Protein AF-A0A932GHV0-F1 (afdb_monomer)

Foldseek 3Di:
DPVVVVVVVVVDDLQPDDDPVNLVVVVVVVCVVPVVCVPPDSVVVDDCPVSVVCVVVVVSVVVVD

Nearest PDB structures (foldseek):
  7jmy-assembly1_A  TM=4.315E-01  e=2.829E+00  Homo sapiens

Mean predicted aligned error: 7.39 Å

pLDDT: mean 82.81, std 11.49, range [51.62, 96.0]

Radius of gyration: 15.98 Å; Cα contacts (8 Å, |Δi|>4): 19; chains: 1; bounding box: 32×24×44 Å

Sequence (65 aa):
MDIFYENQERSLERKPYPTAGAIENIFALAVRENPAIRDFNPLALWDLHYVREIDDSGYIDRLYR

Secondary structure (DSSP, 8-state):
-HHHHHHHHTTS-SS-PPPHHHHHHHHHHHHHH-GGGTTS-GGGG---HHHHHHHHTTHHHHHT-

Solvent-accessible surface area (backbone atoms only — not comparable to full-atom values): 4174 Å² total; per-residue (Å²): 124,65,72,61,54,64,56,44,59,78,71,48,74,86,61,96,68,80,50,72,68,55,52,52,54,52,44,55,52,50,28,72,78,40,64,88,56,63,87,55,64,71,70,80,73,60,78,58,62,65,62,46,54,44,46,75,71,45,52,56,71,57,74,80,108

Structure (mmCIF, N/CA/C/O backbone):
data_AF-A0A932GHV0-F1
#
_entry.id   AF-A0A932GHV0-F1
#
loop_
_atom_site.group_PDB
_atom_site.id
_atom_site.type_symbol
_atom_site.label_atom_id
_atom_site.label_alt_id
_atom_site.label_comp_id
_atom_site.label_asym_id
_atom_site.label_entity_id
_atom_site.label_seq_id
_atom_site.pdbx_PDB_ins_code
_atom_site.Cartn_x
_atom_site.Cartn_y
_atom_site.Cartn_z
_atom_site.occupancy
_atom_site.B_iso_or_equiv
_atom_site.auth_seq_id
_atom_site.auth_comp_id
_atom_site.auth_asym_id
_atom_site.auth_atom_id
_atom_site.pdbx_PDB_model_num
ATOM 1 N N . MET A 1 1 ? 8.242 11.074 28.007 1.00 51.62 1 MET A N 1
ATOM 2 C CA . MET A 1 1 ? 8.281 10.078 26.917 1.00 51.62 1 MET A CA 1
ATOM 3 C C . MET A 1 1 ? 6.916 9.972 26.229 1.00 51.62 1 MET A C 1
ATOM 5 O O . MET A 1 1 ? 6.898 9.725 25.035 1.00 51.62 1 MET A O 1
ATOM 9 N N . ASP A 1 2 ? 5.805 10.242 26.928 1.00 58.28 2 ASP A N 1
ATOM 10 C CA . ASP A 1 2 ? 4.435 10.085 26.394 1.00 58.28 2 ASP A CA 1
ATOM 11 C C . ASP A 1 2 ? 4.000 11.106 25.331 1.00 58.28 2 ASP A C 1
ATOM 13 O O . ASP A 1 2 ? 3.350 10.745 24.357 1.00 58.28 2 ASP A O 1
ATOM 17 N N . ILE A 1 3 ? 4.440 12.364 25.436 1.00 61.59 3 ILE A N 1
ATOM 18 C CA . ILE A 1 3 ? 3.994 13.460 24.547 1.00 61.59 3 ILE A CA 1
ATOM 19 C C . ILE A 1 3 ? 4.386 13.217 23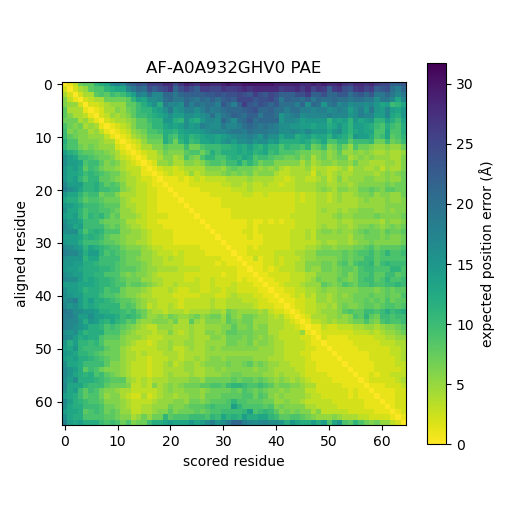.073 1.00 61.59 3 ILE A C 1
ATOM 21 O O . ILE A 1 3 ? 3.755 13.729 22.150 1.00 61.59 3 ILE A O 1
ATOM 25 N N . PHE A 1 4 ? 5.449 12.446 22.829 1.00 59.88 4 PHE A N 1
ATOM 26 C CA . PHE A 1 4 ? 5.912 12.147 21.473 1.00 59.88 4 PHE A CA 1
ATOM 27 C C . PHE A 1 4 ? 5.027 11.097 20.790 1.00 59.88 4 PHE A C 1
ATOM 29 O O . PHE A 1 4 ? 4.695 11.258 19.618 1.00 59.88 4 PHE A O 1
ATOM 36 N N . TYR A 1 5 ? 4.589 10.073 21.531 1.00 59.66 5 TYR A N 1
ATOM 37 C CA . TYR A 1 5 ? 3.704 9.030 21.010 1.00 59.66 5 TYR A CA 1
ATOM 38 C C . TYR A 1 5 ? 2.292 9.564 20.740 1.00 59.66 5 TYR A C 1
ATOM 40 O O . TYR A 1 5 ? 1.766 9.332 19.655 1.00 59.66 5 TYR A O 1
ATOM 48 N N . GLU A 1 6 ? 1.734 10.372 21.649 1.00 61.16 6 GLU A N 1
ATOM 49 C CA . GLU A 1 6 ? 0.405 10.986 21.467 1.00 61.16 6 GLU A CA 1
ATOM 50 C C . GLU A 1 6 ? 0.336 11.910 20.237 1.00 61.16 6 GLU A C 1
ATOM 52 O O . GLU A 1 6 ? -0.672 11.962 19.532 1.00 61.16 6 GLU A O 1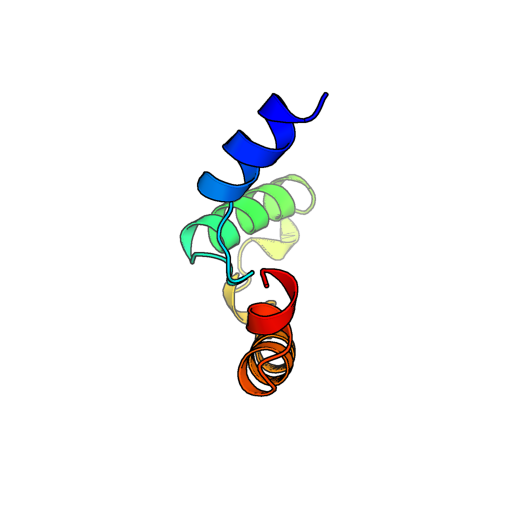
ATOM 57 N N . ASN A 1 7 ? 1.416 12.639 19.935 1.00 63.75 7 ASN A N 1
ATOM 58 C CA . ASN A 1 7 ? 1.457 13.499 18.750 1.00 63.75 7 ASN A CA 1
ATOM 59 C C . ASN A 1 7 ? 1.675 12.712 17.452 1.00 63.75 7 ASN A C 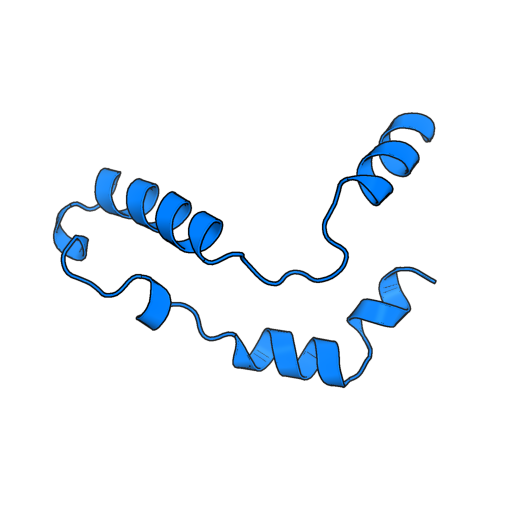1
ATOM 61 O O . ASN A 1 7 ? 1.144 13.105 16.411 1.00 63.75 7 ASN A O 1
ATOM 65 N N . GLN A 1 8 ? 2.429 11.608 17.494 1.00 62.91 8 GLN A N 1
ATOM 66 C CA . GLN A 1 8 ? 2.643 10.770 16.316 1.00 62.91 8 GLN A CA 1
ATOM 67 C C . GLN A 1 8 ? 1.395 9.993 15.920 1.00 62.91 8 GLN A C 1
ATOM 69 O O . GLN A 1 8 ? 1.122 9.892 14.726 1.00 62.91 8 GLN A O 1
ATOM 74 N N . GLU A 1 9 ? 0.605 9.523 16.885 1.00 61.94 9 GLU A N 1
ATOM 75 C CA . GLU A 1 9 ? -0.644 8.807 16.616 1.00 61.94 9 GLU A CA 1
ATOM 76 C C . GLU A 1 9 ? -1.585 9.615 15.707 1.00 61.94 9 GLU A C 1
ATOM 78 O O . GLU A 1 9 ? -2.172 9.074 14.776 1.00 61.94 9 GLU A O 1
ATOM 83 N N . ARG A 1 10 ? -1.645 10.942 15.889 1.00 65.75 10 ARG A N 1
ATOM 84 C CA . ARG A 1 10 ? -2.457 11.839 15.046 1.00 65.75 10 ARG A CA 1
ATOM 85 C C . ARG A 1 10 ? -1.897 12.052 13.636 1.00 65.75 10 ARG A C 1
ATOM 87 O O . ARG A 1 10 ? -2.633 12.507 12.765 1.00 65.75 10 ARG A O 1
ATOM 94 N N . SER A 1 11 ? -0.607 11.789 13.428 1.00 66.88 11 SER A N 1
ATOM 95 C CA . SER A 1 11 ? 0.077 11.935 12.133 1.00 66.88 11 SER A CA 1
ATOM 96 C C . SER A 1 11 ? 0.152 10.639 11.325 1.00 66.88 11 SER A C 1
ATOM 98 O O . SER A 1 11 ? 0.427 10.689 10.128 1.00 66.88 11 SER A O 1
ATOM 100 N N . LEU A 1 12 ? -0.069 9.492 11.970 1.00 72.50 12 LEU A N 1
ATOM 101 C CA . LEU A 1 12 ? -0.014 8.185 11.332 1.00 72.50 12 LEU A CA 1
ATOM 102 C C . LEU A 1 12 ? -1.377 7.828 10.741 1.00 72.50 12 LEU A C 1
ATOM 104 O O . LEU A 1 12 ? -2.428 8.090 11.328 1.00 72.50 12 LEU A O 1
ATOM 108 N N . GLU A 1 13 ? -1.365 7.209 9.564 1.00 73.19 13 GLU A N 1
ATOM 109 C CA . GLU A 1 13 ? -2.600 6.712 8.973 1.00 73.19 13 GLU A CA 1
ATOM 110 C C . GLU A 1 13 ? -3.140 5.532 9.787 1.00 73.19 13 GLU A C 1
ATOM 112 O O . GLU A 1 13 ? -2.445 4.550 10.041 1.00 73.1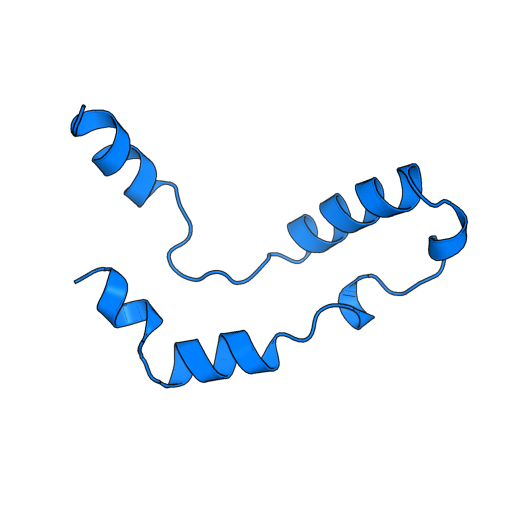9 13 GLU A O 1
ATOM 117 N N . ARG A 1 14 ? -4.412 5.629 10.183 1.00 78.44 14 ARG A N 1
ATOM 118 C CA . ARG A 1 14 ? -5.097 4.619 11.004 1.00 78.44 14 ARG A CA 1
ATOM 119 C C . ARG A 1 14 ? -5.268 3.277 10.289 1.00 78.44 14 ARG A C 1
ATOM 121 O O . ARG A 1 14 ? -5.367 2.242 10.940 1.00 78.44 14 ARG A O 1
ATOM 128 N N . LYS A 1 15 ? -5.359 3.288 8.958 1.00 78.69 15 LYS A N 1
ATOM 129 C CA . LYS A 1 15 ? -5.488 2.073 8.150 1.00 78.69 15 LYS A CA 1
ATOM 130 C C . LYS A 1 15 ? -4.218 1.896 7.317 1.00 78.69 15 LYS A C 1
ATOM 132 O O . LYS A 1 15 ? -3.834 2.840 6.635 1.00 78.69 15 LYS A O 1
ATOM 137 N N . PRO A 1 16 ? -3.583 0.713 7.327 1.00 80.00 16 PRO A N 1
ATOM 138 C CA . PRO A 1 16 ? -2.296 0.473 6.679 1.00 80.00 16 PRO A CA 1
ATOM 139 C C . PRO A 1 16 ? -2.458 0.224 5.172 1.00 80.00 16 PRO A C 1
ATOM 141 O O . PRO A 1 16 ? -1.884 -0.716 4.621 1.00 80.00 16 PRO A O 1
ATOM 144 N N . TYR A 1 17 ? -3.273 1.033 4.496 1.00 84.25 17 TYR A N 1
ATOM 145 C CA . TYR A 1 17 ? -3.406 0.955 3.050 1.00 84.25 17 TYR A CA 1
ATOM 146 C C . TYR A 1 17 ? -2.349 1.846 2.409 1.00 84.25 17 TYR A C 1
ATOM 148 O O . TYR A 1 17 ? -2.342 3.052 2.649 1.00 84.25 17 TYR A O 1
ATOM 156 N N . PRO A 1 18 ? -1.450 1.289 1.586 1.00 84.56 18 PRO A N 1
ATOM 157 C CA . PRO A 1 18 ? -0.486 2.113 0.889 1.00 84.56 18 PRO A CA 1
ATOM 158 C C . PRO A 1 18 ? -1.213 3.006 -0.119 1.00 84.56 18 PRO A C 1
ATOM 160 O O . PRO A 1 18 ? -2.119 2.573 -0.836 1.00 84.56 18 PRO A O 1
ATOM 163 N N . THR A 1 19 ? -0.785 4.261 -0.214 1.00 86.75 19 THR A N 1
ATOM 164 C CA . THR A 1 19 ? -1.200 5.122 -1.322 1.00 86.75 19 THR A CA 1
ATOM 165 C C . THR A 1 19 ? -0.522 4.657 -2.611 1.00 86.75 19 THR A C 1
ATOM 167 O O . THR A 1 19 ? 0.575 4.097 -2.579 1.00 86.75 19 THR A O 1
ATOM 170 N N . ALA A 1 20 ? -1.127 4.942 -3.769 1.00 86.00 20 ALA A N 1
ATOM 171 C CA . ALA A 1 20 ? -0.495 4.645 -5.057 1.00 86.00 20 ALA A CA 1
ATOM 172 C C . ALA A 1 20 ? 0.909 5.275 -5.158 1.00 86.00 20 ALA A C 1
ATOM 174 O O . ALA A 1 20 ? 1.855 4.619 -5.578 1.00 86.00 20 ALA A O 1
ATOM 175 N N . GLY A 1 21 ? 1.076 6.510 -4.671 1.00 87.56 21 GLY A N 1
ATOM 176 C CA . GLY A 1 21 ? 2.381 7.176 -4.634 1.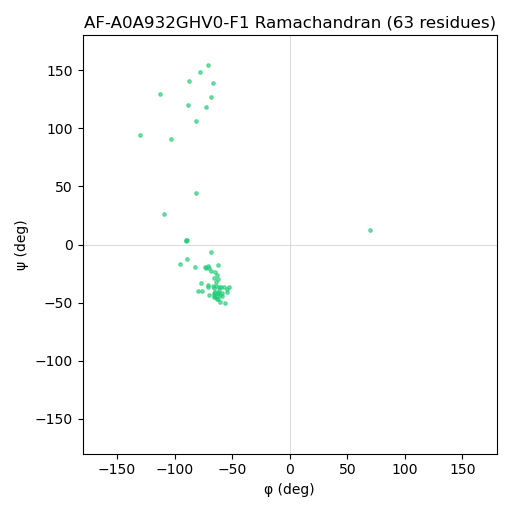00 87.56 21 GLY A CA 1
ATOM 177 C C . GLY A 1 21 ? 3.405 6.483 -3.727 1.00 87.56 21 GLY A C 1
ATOM 178 O O . GLY A 1 21 ? 4.582 6.433 -4.070 1.00 87.56 21 GLY A O 1
ATOM 179 N N . ALA A 1 22 ? 2.983 5.910 -2.595 1.00 88.12 22 ALA A N 1
ATOM 180 C CA . ALA A 1 22 ? 3.877 5.132 -1.737 1.00 88.12 22 ALA A CA 1
ATOM 181 C C . ALA A 1 22 ? 4.372 3.856 -2.440 1.00 88.12 22 ALA A C 1
ATOM 183 O O . ALA A 1 22 ? 5.560 3.543 -2.354 1.00 88.12 22 ALA A O 1
ATOM 184 N N . ILE A 1 23 ? 3.490 3.171 -3.179 1.00 89.69 23 ILE A N 1
ATOM 185 C CA . ILE A 1 23 ? 3.844 1.986 -3.977 1.00 89.69 23 ILE A CA 1
ATOM 186 C C . ILE A 1 23 ? 4.886 2.349 -5.040 1.00 89.69 23 ILE A C 1
ATOM 188 O O . ILE A 1 23 ? 5.929 1.700 -5.118 1.00 89.69 23 ILE A O 1
ATOM 192 N N . GLU A 1 24 ? 4.646 3.418 -5.803 1.00 90.88 24 GLU A N 1
ATOM 193 C CA . GLU A 1 24 ? 5.573 3.894 -6.839 1.00 90.88 24 GLU A CA 1
ATOM 194 C C . GLU A 1 24 ? 6.942 4.279 -6.260 1.00 90.88 24 GLU A C 1
ATOM 196 O O . GLU A 1 24 ? 7.984 3.903 -6.797 1.00 90.88 24 GLU A O 1
ATOM 201 N N . ASN A 1 25 ? 6.964 4.980 -5.123 1.00 91.69 25 ASN A N 1
ATOM 202 C CA . ASN A 1 25 ? 8.209 5.390 -4.472 1.00 91.69 25 ASN A CA 1
ATOM 203 C C . ASN A 1 25 ? 9.046 4.187 -4.020 1.00 91.69 25 ASN A C 1
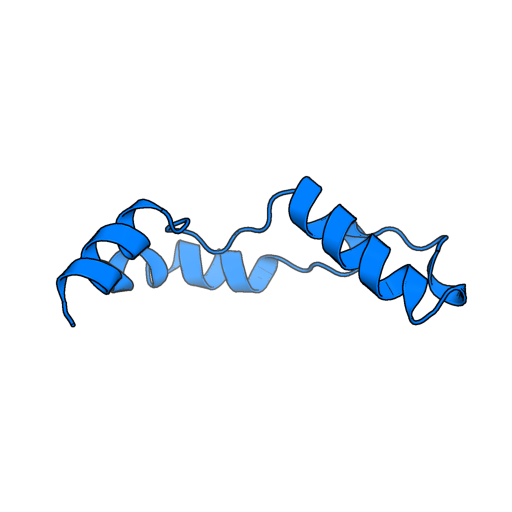ATOM 205 O O . ASN A 1 25 ? 10.259 4.159 -4.235 1.00 91.69 25 ASN A O 1
ATOM 209 N N . ILE A 1 26 ? 8.411 3.185 -3.405 1.00 90.06 26 ILE A N 1
ATOM 210 C CA . ILE A 1 26 ? 9.093 1.958 -2.977 1.00 90.06 26 ILE A CA 1
ATOM 211 C C . ILE A 1 26 ? 9.583 1.177 -4.197 1.00 90.06 26 ILE A C 1
ATOM 213 O O . ILE A 1 26 ? 10.717 0.697 -4.206 1.00 90.06 26 ILE A O 1
ATOM 217 N N . PHE A 1 27 ? 8.773 1.092 -5.251 1.00 93.06 27 PHE A N 1
ATOM 218 C CA . PHE A 1 27 ? 9.172 0.424 -6.483 1.00 93.06 27 PHE A CA 1
ATOM 219 C C . PHE A 1 27 ? 10.381 1.102 -7.136 1.00 93.06 27 PHE A C 1
ATOM 221 O O . PHE A 1 27 ? 11.327 0.425 -7.536 1.00 93.06 27 PHE A O 1
ATOM 228 N N . ALA A 1 28 ? 10.425 2.435 -7.158 1.00 93.81 28 ALA A N 1
ATOM 229 C CA . ALA A 1 28 ? 11.583 3.179 -7.643 1.00 93.81 28 ALA A CA 1
ATOM 230 C C . ALA A 1 28 ? 12.861 2.866 -6.843 1.00 93.81 28 ALA A C 1
ATOM 232 O O . ALA A 1 28 ? 13.943 2.780 -7.428 1.00 93.81 28 ALA A O 1
ATOM 233 N N . LEU A 1 29 ? 12.760 2.658 -5.524 1.00 94.31 29 LEU A N 1
ATOM 234 C CA . LEU A 1 29 ? 13.885 2.195 -4.703 1.00 94.31 29 LEU A CA 1
ATOM 235 C C . LEU A 1 29 ? 14.310 0.771 -5.085 1.00 94.31 29 LEU A C 1
ATOM 237 O O . LEU A 1 29 ? 15.496 0.536 -5.304 1.00 94.31 29 LEU A O 1
ATOM 241 N N . ALA A 1 30 ? 13.358 -0.147 -5.262 1.00 92.75 30 ALA A N 1
ATOM 242 C CA . ALA A 1 30 ? 13.645 -1.521 -5.669 1.00 92.75 30 ALA A CA 1
ATOM 243 C C . ALA A 1 30 ? 14.321 -1.595 -7.054 1.00 92.75 30 ALA A C 1
ATOM 245 O O . ALA A 1 30 ? 15.268 -2.355 -7.241 1.00 92.75 30 ALA A O 1
ATOM 246 N N . VAL A 1 31 ? 13.909 -0.754 -8.010 1.00 95.19 31 VAL A N 1
ATOM 247 C CA . VAL A 1 31 ? 14.546 -0.644 -9.337 1.00 95.19 31 VAL A CA 1
ATOM 248 C C . VAL A 1 31 ? 15.988 -0.136 -9.240 1.00 95.19 31 VAL A C 1
ATOM 250 O O . VAL A 1 31 ? 16.830 -0.517 -10.054 1.00 95.19 31 VAL A O 1
ATOM 253 N N . ARG A 1 32 ? 16.306 0.721 -8.258 1.00 95.06 32 ARG A N 1
ATOM 254 C CA . ARG A 1 32 ? 17.691 1.172 -8.030 1.00 95.06 32 ARG A CA 1
ATOM 255 C C . ARG A 1 32 ? 18.592 0.033 -7.564 1.00 95.06 32 ARG A C 1
ATOM 257 O O . ARG A 1 32 ? 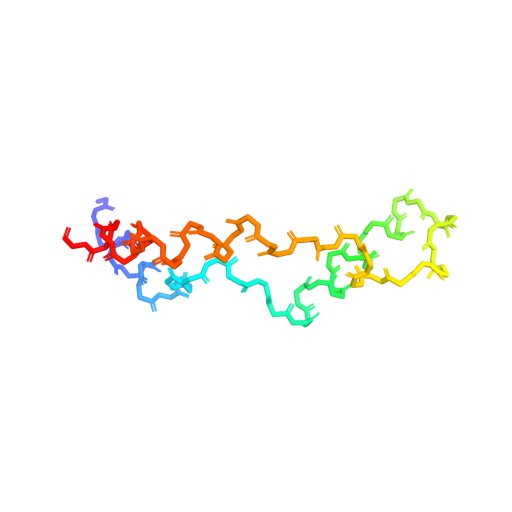19.760 0.018 -7.938 1.00 95.06 32 ARG A O 1
ATOM 264 N N . GLU A 1 33 ? 18.063 -0.889 -6.767 1.00 96.00 33 GLU A N 1
ATOM 265 C CA . GLU A 1 33 ? 18.799 -2.064 -6.287 1.00 96.00 33 GLU A CA 1
ATOM 266 C C . GLU A 1 33 ? 18.876 -3.166 -7.347 1.00 96.00 33 GLU A C 1
ATOM 268 O O . GLU A 1 33 ? 19.926 -3.780 -7.534 1.00 96.00 33 GLU A O 1
ATOM 273 N N . ASN A 1 34 ? 17.787 -3.384 -8.086 1.00 94.38 34 ASN A N 1
ATOM 274 C CA . ASN A 1 34 ? 17.707 -4.358 -9.164 1.00 94.38 34 ASN A CA 1
ATOM 275 C C . ASN A 1 34 ? 17.130 -3.720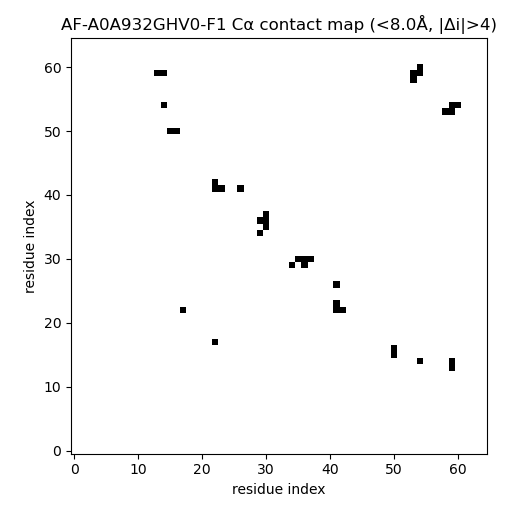 -10.442 1.00 94.38 34 ASN A C 1
ATOM 277 O O . ASN A 1 34 ? 15.918 -3.710 -10.648 1.00 94.38 34 ASN A O 1
ATOM 281 N N . PRO A 1 35 ? 17.975 -3.238 -11.366 1.00 94.62 35 PRO A N 1
ATOM 282 C CA . PRO A 1 35 ? 17.495 -2.596 -12.589 1.00 94.62 35 PRO A CA 1
ATOM 283 C C . PRO A 1 35 ? 16.673 -3.502 -13.519 1.00 94.62 35 PRO A C 1
ATOM 285 O O . PRO A 1 35 ? 15.965 -2.983 -14.381 1.00 94.62 35 PRO A O 1
ATOM 288 N N . ALA A 1 36 ? 16.752 -4.831 -13.367 1.00 95.44 36 ALA A N 1
ATOM 289 C CA . ALA A 1 36 ? 16.068 -5.786 -14.240 1.00 95.44 36 ALA A CA 1
ATOM 290 C C . ALA A 1 36 ? 14.542 -5.808 -14.051 1.00 95.44 36 ALA A C 1
ATOM 292 O O . ALA A 1 36 ? 13.833 -6.274 -14.937 1.00 95.44 36 ALA A O 1
ATOM 293 N N . ILE A 1 37 ? 14.028 -5.296 -12.926 1.00 92.81 37 ILE A N 1
ATOM 294 C CA . ILE A 1 37 ? 12.584 -5.286 -12.639 1.00 92.81 37 ILE A CA 1
ATOM 295 C C . ILE A 1 37 ? 11.869 -4.025 -13.144 1.00 92.81 37 ILE A C 1
ATOM 297 O O . ILE A 1 37 ? 10.676 -3.881 -12.904 1.00 92.81 37 ILE A O 1
ATOM 301 N N . ARG A 1 38 ? 12.566 -3.106 -13.831 1.00 92.81 38 ARG A N 1
ATOM 302 C CA . ARG A 1 38 ? 12.031 -1.791 -14.243 1.00 92.81 38 ARG A CA 1
ATOM 303 C C . ARG A 1 38 ? 10.711 -1.865 -15.011 1.00 92.81 38 ARG A C 1
ATOM 305 O O . ARG A 1 38 ? 9.870 -0.993 -14.830 1.00 92.81 38 ARG A O 1
ATOM 312 N N . ASP A 1 39 ? 10.548 -2.880 -15.852 1.00 93.38 39 ASP A N 1
ATOM 313 C CA . ASP A 1 39 ? 9.395 -3.000 -16.750 1.00 93.38 39 ASP A CA 1
ATOM 314 C C . ASP A 1 39 ? 8.217 -3.760 -16.114 1.00 93.38 39 ASP A C 1
ATOM 316 O O . ASP A 1 39 ? 7.210 -4.028 -16.770 1.00 93.38 39 ASP A O 1
ATOM 320 N N . PHE A 1 40 ? 8.325 -4.137 -14.836 1.00 91.25 40 PHE A N 1
ATOM 321 C CA . PHE A 1 40 ? 7.230 -4.778 -14.115 1.00 91.25 40 PHE A CA 1
ATOM 322 C C . PHE A 1 40 ? 6.184 -3.752 -13.688 1.00 91.25 40 PHE A C 1
ATOM 324 O O . PHE A 1 40 ? 6.499 -2.606 -13.381 1.00 91.25 40 PHE A O 1
ATOM 331 N N . ASN A 1 41 ? 4.923 -4.185 -13.628 1.00 87.62 41 ASN A N 1
ATOM 332 C CA . ASN A 1 41 ? 3.855 -3.372 -13.060 1.00 87.62 41 ASN A CA 1
ATOM 333 C C . ASN A 1 41 ? 4.013 -3.326 -11.526 1.00 87.62 41 ASN A C 1
ATOM 335 O O . ASN A 1 41 ? 3.870 -4.378 -10.891 1.00 87.62 41 ASN A O 1
ATOM 339 N N . PRO A 1 42 ? 4.231 -2.145 -10.917 1.00 85.62 42 PRO A N 1
ATOM 340 C CA . PRO A 1 42 ? 4.387 -2.010 -9.471 1.00 85.62 42 PRO A CA 1
ATOM 341 C C . PRO A 1 42 ? 3.184 -2.551 -8.701 1.00 85.62 42 PRO A C 1
ATOM 343 O O . PRO A 1 42 ? 3.354 -3.190 -7.671 1.00 85.62 42 PRO A O 1
ATOM 346 N N . LEU A 1 43 ? 1.970 -2.366 -9.229 1.00 84.81 43 LEU A N 1
ATOM 347 C CA . LEU A 1 43 ? 0.725 -2.792 -8.585 1.00 84.81 43 LEU A CA 1
ATOM 348 C C . LEU A 1 43 ? 0.509 -4.308 -8.630 1.00 84.81 43 LEU A C 1
ATOM 350 O O . LEU A 1 43 ? -0.261 -4.831 -7.833 1.00 84.81 43 LEU A O 1
ATOM 354 N N . ALA A 1 44 ? 1.183 -5.027 -9.532 1.00 82.25 44 ALA A N 1
ATOM 355 C CA . ALA A 1 44 ? 1.006 -6.474 -9.665 1.00 82.25 44 ALA A CA 1
ATOM 356 C C . ALA A 1 44 ? 1.588 -7.263 -8.480 1.00 82.25 44 ALA A C 1
ATOM 358 O O . ALA A 1 44 ? 1.210 -8.410 -8.266 1.00 82.25 44 ALA A O 1
ATOM 359 N N . LEU A 1 45 ? 2.504 -6.659 -7.719 1.00 75.69 45 LEU A N 1
ATOM 360 C CA . LEU A 1 45 ? 3.159 -7.295 -6.572 1.00 75.69 45 LEU A CA 1
ATOM 361 C C . LEU A 1 45 ? 2.399 -7.094 -5.254 1.00 75.69 45 LEU A C 1
ATOM 363 O O . LEU A 1 45 ? 2.717 -7.746 -4.262 1.00 75.69 45 LEU A O 1
ATOM 367 N N . TRP A 1 46 ? 1.415 -6.193 -5.227 1.00 78.56 46 TRP A N 1
ATOM 368 C CA . TRP A 1 46 ? 0.722 -5.800 -4.003 1.00 78.56 46 TRP A CA 1
ATOM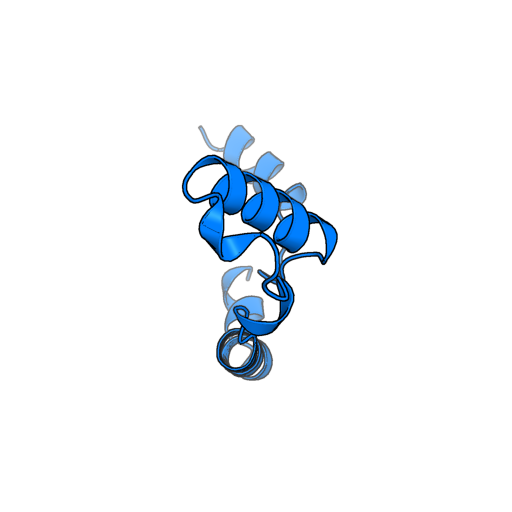 369 C C . TRP A 1 46 ? -0.645 -6.469 -3.929 1.00 78.56 46 TRP A C 1
ATOM 371 O O . TRP A 1 46 ? -1.648 -5.929 -4.394 1.00 78.56 46 TRP A O 1
ATOM 381 N N . ASP A 1 47 ? -0.685 -7.645 -3.305 1.00 83.69 47 ASP A N 1
ATOM 382 C CA . ASP A 1 47 ? -1.947 -8.271 -2.927 1.00 83.69 47 ASP A CA 1
ATOM 383 C C . ASP A 1 47 ? -2.470 -7.660 -1.617 1.00 83.69 47 ASP A C 1
ATOM 385 O O . ASP A 1 47 ? -1.946 -7.903 -0.529 1.00 83.69 47 ASP A O 1
ATOM 389 N N . LEU A 1 48 ? -3.516 -6.840 -1.731 1.00 85.44 48 LEU A N 1
ATOM 390 C CA . LEU A 1 48 ? -4.171 -6.189 -0.593 1.00 85.44 48 LEU A CA 1
ATOM 391 C C . LEU A 1 48 ? -5.308 -7.026 0.010 1.00 85.44 48 LEU A C 1
ATOM 393 O O . LEU A 1 48 ? -5.995 -6.547 0.916 1.00 85.44 48 LEU A O 1
ATOM 397 N N . HIS A 1 49 ? -5.535 -8.248 -0.476 1.00 87.81 49 HIS A N 1
ATOM 398 C CA . HIS A 1 49 ? -6.619 -9.112 -0.016 1.00 87.81 49 HIS A CA 1
ATOM 399 C C . HIS A 1 49 ? -6.563 -9.360 1.496 1.00 87.81 49 HIS A C 1
ATOM 401 O O . HIS A 1 49 ? -7.542 -9.098 2.189 1.00 87.81 49 HIS A O 1
ATOM 407 N N . TYR A 1 50 ? -5.406 -9.766 2.023 1.00 86.25 50 TYR A N 1
ATOM 408 C CA . TYR A 1 50 ? -5.259 -10.070 3.451 1.00 86.25 50 TYR A CA 1
ATOM 409 C C . TYR A 1 50 ? -5.423 -8.837 4.344 1.00 86.25 50 TYR A C 1
ATOM 411 O O . TYR A 1 50 ? -6.026 -8.916 5.411 1.00 86.25 50 TYR A O 1
ATOM 419 N N . VAL A 1 51 ? -4.924 -7.675 3.905 1.00 86.06 51 VAL A N 1
ATOM 420 C CA . VAL A 1 51 ? -5.106 -6.414 4.646 1.00 86.06 51 VAL A CA 1
ATOM 421 C C . VAL A 1 51 ? -6.589 -6.067 4.728 1.00 86.06 51 VAL A C 1
ATOM 423 O O . VAL A 1 51 ? -7.073 -5.683 5.791 1.00 86.06 51 VAL A O 1
ATOM 426 N N . ARG A 1 52 ? -7.318 -6.267 3.624 1.00 88.31 52 ARG A N 1
ATOM 427 C CA . ARG A 1 52 ? -8.764 -6.066 3.571 1.00 88.31 52 ARG A CA 1
ATOM 428 C C . ARG A 1 52 ? -9.515 -7.044 4.467 1.00 88.31 52 ARG A C 1
ATOM 430 O O . ARG A 1 52 ? -10.379 -6.605 5.206 1.00 88.31 52 ARG A O 1
ATOM 437 N N . GLU A 1 53 ? -9.175 -8.329 4.460 1.00 92.88 53 GLU A N 1
ATOM 438 C CA . GLU A 1 53 ? -9.823 -9.325 5.326 1.00 92.88 53 GLU A CA 1
ATOM 439 C C . GLU A 1 53 ? -9.668 -8.974 6.818 1.00 92.88 53 GLU A C 1
ATOM 441 O O . GLU A 1 53 ? -10.624 -9.039 7.597 1.00 92.88 53 GLU A O 1
ATOM 446 N N . ILE A 1 54 ? -8.474 -8.525 7.216 1.00 89.19 54 ILE A N 1
ATOM 447 C CA . ILE A 1 54 ? -8.198 -8.081 8.587 1.00 89.19 54 ILE A CA 1
ATOM 448 C C . ILE A 1 54 ? -8.997 -6.813 8.924 1.00 89.19 54 ILE A C 1
ATOM 450 O O . ILE A 1 54 ? -9.569 -6.726 10.016 1.00 89.19 54 ILE A O 1
ATOM 454 N N . ASP A 1 55 ? -9.057 -5.842 8.011 1.00 89.50 55 ASP A N 1
ATOM 455 C CA . ASP A 1 55 ? -9.847 -4.615 8.174 1.00 89.50 55 ASP A CA 1
ATOM 456 C C . ASP A 1 55 ? -11.351 -4.921 8.282 1.00 89.50 55 ASP A C 1
ATOM 458 O O . ASP A 1 55 ? -12.003 -4.478 9.226 1.00 89.50 55 ASP A O 1
ATOM 462 N N . ASP A 1 56 ? -11.878 -5.769 7.395 1.00 90.75 56 ASP A N 1
ATOM 463 C CA . ASP A 1 56 ? -13.285 -6.184 7.343 1.00 90.75 56 ASP A CA 1
ATOM 464 C C . ASP A 1 56 ? -13.715 -6.941 8.614 1.00 90.75 56 ASP A C 1
ATOM 466 O O . ASP A 1 56 ? -14.856 -6.822 9.062 1.00 90.75 56 ASP A O 1
ATOM 470 N N . SER A 1 57 ? -12.796 -7.659 9.275 1.00 93.69 57 SER A N 1
ATOM 471 C CA . SER A 1 57 ? -13.043 -8.272 10.594 1.00 93.69 57 SER A CA 1
ATOM 472 C C . SER A 1 57 ? -13.210 -7.249 11.739 1.00 93.69 57 SER A C 1
ATOM 474 O O . SER A 1 57 ? -13.479 -7.606 12.899 1.00 93.69 57 SER A O 1
ATOM 476 N N . GLY A 1 58 ? -12.978 -5.965 11.455 1.00 89.94 58 GLY A N 1
ATOM 477 C CA . GLY A 1 58 ? -12.945 -4.867 12.415 1.00 89.94 58 GLY A CA 1
ATOM 478 C C . GLY A 1 58 ? -11.744 -4.915 13.360 1.00 89.94 58 GLY A C 1
ATOM 479 O O . GLY A 1 58 ? -11.762 -4.238 14.388 1.00 89.94 58 GLY A O 1
ATOM 480 N N . TYR A 1 59 ? -10.733 -5.749 13.086 1.00 89.19 59 TYR A N 1
ATOM 481 C CA . TYR A 1 59 ? -9.557 -5.895 13.949 1.00 89.19 59 TYR A CA 1
ATOM 482 C C . TYR A 1 59 ? -8.772 -4.588 14.055 1.00 89.19 59 TYR A C 1
ATOM 484 O O . TYR A 1 59 ? -8.486 -4.149 15.166 1.00 89.19 59 TYR A O 1
ATOM 492 N N . ILE A 1 60 ? -8.509 -3.930 12.920 1.00 86.19 60 ILE A N 1
ATOM 493 C CA . ILE A 1 60 ? -7.757 -2.666 12.865 1.00 86.19 60 ILE A CA 1
ATOM 494 C C . ILE A 1 60 ? -8.455 -1.585 13.696 1.00 86.19 60 ILE A C 1
ATOM 496 O O . ILE A 1 60 ? -7.825 -0.928 14.516 1.00 86.19 60 ILE A O 1
ATOM 500 N N . ASP A 1 61 ? -9.777 -1.463 13.574 1.00 86.25 61 ASP A N 1
ATOM 501 C CA . ASP A 1 61 ? -10.563 -0.485 14.331 1.00 86.25 61 ASP A CA 1
ATOM 502 C C . ASP A 1 61 ? -10.559 -0.721 15.849 1.00 86.25 61 ASP A C 1
ATOM 504 O O . ASP A 1 61 ? -10.795 0.214 16.614 1.00 86.25 61 ASP A O 1
ATOM 508 N N . ARG A 1 62 ? -10.304 -1.955 16.304 1.00 87.44 62 ARG A N 1
ATOM 509 C CA . ARG A 1 62 ? -10.191 -2.285 17.734 1.00 87.44 62 ARG A CA 1
ATOM 510 C C . ARG A 1 62 ? -8.817 -1.967 18.321 1.00 87.44 62 ARG A C 1
ATOM 512 O O . ARG A 1 62 ? -8.735 -1.856 19.537 1.00 87.44 62 ARG A O 1
ATOM 519 N N . LEU A 1 63 ? -7.772 -1.817 17.501 1.00 81.75 63 LEU A N 1
ATOM 520 C CA . LEU A 1 63 ? -6.421 -1.487 17.980 1.00 81.75 63 LEU A CA 1
ATOM 521 C C . LEU A 1 63 ? -6.315 -0.066 18.552 1.00 81.75 63 LEU A C 1
ATOM 523 O O . LEU A 1 63 ? -5.428 0.192 19.354 1.00 81.75 63 LEU A O 1
ATOM 527 N N . TYR A 1 64 ? -7.217 0.830 18.149 1.00 74.88 64 TYR A N 1
ATOM 528 C CA . TYR A 1 64 ? -7.208 2.252 18.511 1.00 74.88 64 TYR A CA 1
ATOM 529 C C . TYR A 1 64 ? -8.340 2.627 19.487 1.00 74.88 64 TYR A C 1
ATOM 531 O O . TYR A 1 64 ? -8.840 3.752 19.453 1.00 74.88 64 TYR A O 1
ATOM 539 N N . ARG A 1 65 ? -8.818 1.666 20.290 1.00 68.19 65 ARG A N 1
ATOM 540 C CA . ARG A 1 65 ? -9.848 1.874 21.323 1.00 68.19 65 ARG A CA 1
ATOM 541 C C . ARG A 1 65 ? -9.265 1.882 22.723 1.00 68.19 65 ARG A C 1
ATOM 543 O O . ARG A 1 65 ? -8.317 1.106 22.958 1.00 68.19 65 ARG A O 1
#